Protein AF-A0A1M5PPK7-F1 (afdb_monomer)

Structure (mmCIF, N/CA/C/O backbone):
data_AF-A0A1M5PPK7-F1
#
_entry.id   AF-A0A1M5PPK7-F1
#
loop_
_atom_site.group_PDB
_atom_site.id
_atom_site.type_symbol
_atom_site.label_atom_id
_atom_site.label_alt_id
_atom_site.label_comp_id
_atom_site.label_asym_id
_atom_site.label_entity_id
_atom_site.label_seq_id
_atom_site.pdbx_PDB_ins_code
_atom_site.Cartn_x
_atom_site.Cartn_y
_atom_site.Cartn_z
_atom_site.occupancy
_atom_site.B_iso_or_equiv
_atom_site.auth_seq_id
_atom_site.auth_comp_id
_atom_site.auth_asym_id
_atom_site.auth_atom_id
_atom_site.pdbx_PDB_model_num
ATOM 1 N N . MET A 1 1 ? -14.316 22.291 31.407 1.00 62.31 1 MET A N 1
ATOM 2 C CA . MET A 1 1 ? -13.474 21.530 30.458 1.00 62.31 1 MET A CA 1
ATOM 3 C C . MET A 1 1 ? -14.090 20.169 30.119 1.00 62.31 1 MET A C 1
ATOM 5 O O . MET A 1 1 ? -14.236 19.881 28.944 1.00 62.31 1 MET A O 1
ATOM 9 N N . GLU A 1 2 ? -14.559 19.382 31.098 1.00 80.38 2 GLU A N 1
ATOM 10 C CA . GLU A 1 2 ? -15.216 18.075 30.853 1.00 80.38 2 GLU A CA 1
ATOM 11 C C . GLU A 1 2 ? -16.409 18.101 29.886 1.00 80.38 2 GLU A C 1
ATOM 13 O O . GLU A 1 2 ? -16.539 17.206 29.055 1.00 80.38 2 G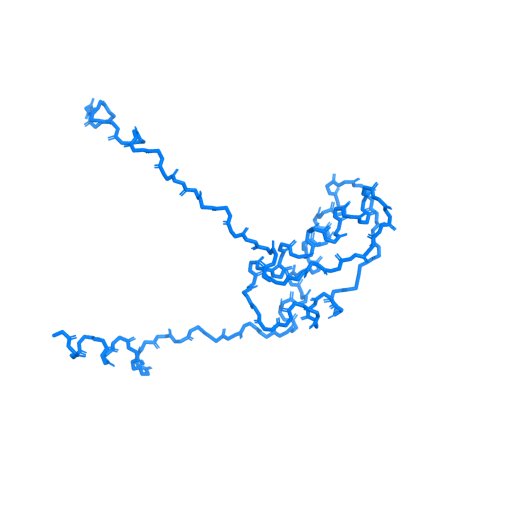LU A O 1
ATOM 18 N N . TYR A 1 3 ? -17.270 19.122 29.970 1.00 84.00 3 TYR A N 1
ATOM 19 C CA . TYR A 1 3 ? -18.436 19.239 29.086 1.00 84.00 3 TYR A CA 1
ATOM 20 C C . TYR A 1 3 ? -18.039 19.324 27.606 1.00 84.00 3 TYR A C 1
ATOM 22 O O . TYR A 1 3 ? -18.654 18.670 26.771 1.00 84.00 3 TYR A O 1
ATOM 30 N N . PHE A 1 4 ? -16.977 20.076 27.294 1.00 84.06 4 PHE A N 1
ATOM 31 C CA . PHE A 1 4 ? -16.473 20.218 25.929 1.00 84.06 4 PHE A CA 1
ATOM 32 C C . PHE A 1 4 ? -16.015 18.872 25.366 1.00 84.06 4 PHE A C 1
ATOM 34 O O . PHE A 1 4 ? -16.456 18.495 24.290 1.00 84.06 4 PHE A O 1
ATOM 41 N N . PHE A 1 5 ? -15.206 18.110 26.110 1.00 85.62 5 PHE A N 1
ATOM 42 C CA . PHE A 1 5 ? -14.727 16.808 25.639 1.00 85.62 5 PHE A CA 1
ATOM 43 C C . PHE A 1 5 ? -15.852 15.779 25.515 1.00 85.62 5 PHE A C 1
ATOM 45 O O . PHE A 1 5 ? -15.902 15.068 24.518 1.00 85.62 5 PHE A O 1
ATOM 52 N N . ARG A 1 6 ? -16.801 15.734 26.464 1.00 85.62 6 ARG A N 1
ATOM 53 C CA . ARG A 1 6 ? -17.986 14.862 26.354 1.00 85.62 6 ARG A CA 1
ATOM 54 C C . ARG A 1 6 ? -18.847 15.199 25.144 1.00 85.62 6 ARG A C 1
ATOM 56 O O . ARG A 1 6 ? -19.364 14.293 24.505 1.00 85.62 6 ARG A O 1
ATOM 63 N N . TRP A 1 7 ? -19.002 16.485 24.842 1.00 85.56 7 TRP A N 1
ATOM 64 C CA . TRP A 1 7 ? -19.739 16.938 23.669 1.00 85.56 7 TRP A CA 1
ATOM 65 C C . TRP A 1 7 ? -18.961 16.674 22.372 1.00 85.56 7 TRP A C 1
ATOM 67 O O . TRP A 1 7 ? -19.550 16.246 21.391 1.00 85.56 7 TRP A O 1
ATOM 77 N N . ALA A 1 8 ? -17.638 16.846 22.371 1.00 81.25 8 ALA A N 1
ATOM 78 C CA . ALA A 1 8 ? -16.777 16.615 21.210 1.00 81.25 8 ALA A CA 1
ATOM 79 C C . ALA A 1 8 ? -16.715 15.138 20.773 1.00 81.25 8 ALA A C 1
ATOM 81 O O . ALA A 1 8 ? -16.538 14.861 19.591 1.00 81.25 8 ALA A O 1
ATOM 82 N N . VAL A 1 9 ? -16.890 14.186 21.697 1.00 82.19 9 VAL A N 1
ATOM 83 C CA . VAL A 1 9 ? -16.886 12.738 21.392 1.00 82.19 9 VAL A CA 1
ATOM 84 C C . VAL A 1 9 ? -18.285 12.122 21.285 1.00 82.19 9 VAL A C 1
ATOM 86 O O . VAL A 1 9 ? -18.406 10.908 21.133 1.00 82.19 9 VAL A O 1
ATOM 89 N N . SER A 1 10 ? -19.349 12.918 21.410 1.00 83.75 10 SER A N 1
ATOM 90 C CA . SER A 1 10 ? -20.715 12.403 21.327 1.00 83.75 10 SER A CA 1
ATOM 91 C C . SER A 1 10 ? -21.160 12.157 19.882 1.00 83.75 10 SER A C 1
ATOM 93 O O . SER A 1 10 ? -20.538 12.603 18.918 1.00 83.75 10 SER A O 1
ATOM 95 N N . GLU A 1 11 ? -22.305 11.489 19.732 1.00 81.31 11 GLU A N 1
ATOM 96 C CA . GLU A 1 11 ? -22.900 11.114 18.440 1.00 81.31 11 GLU A CA 1
ATOM 97 C C . GLU A 1 11 ? -23.260 12.305 17.533 1.00 81.31 11 GLU A C 1
ATOM 99 O O . GLU A 1 11 ? -23.580 12.117 16.362 1.00 81.31 11 GLU A O 1
ATOM 104 N N . HIS A 1 12 ? -23.229 13.535 18.060 1.00 80.00 12 HIS A N 1
ATOM 105 C CA . HIS A 1 12 ? -23.506 14.755 17.295 1.00 80.00 12 HIS A CA 1
ATOM 106 C C . HIS A 1 12 ? -22.338 15.116 16.370 1.00 80.00 12 HIS A C 1
ATOM 108 O O . HIS A 1 12 ? -22.531 15.853 15.403 1.00 80.00 12 HIS A O 1
ATOM 114 N N . ASN A 1 13 ? -21.135 14.617 16.670 1.00 75.69 13 ASN A N 1
ATOM 115 C CA . ASN A 1 13 ? -19.966 14.838 15.840 1.00 75.69 13 ASN A CA 1
ATOM 116 C C . ASN A 1 13 ? -19.865 13.760 14.754 1.00 75.69 13 ASN A C 1
ATOM 118 O O . ASN A 1 13 ? -20.019 12.570 15.044 1.00 75.69 13 ASN A O 1
ATOM 122 N N . PRO A 1 14 ? -19.607 14.150 13.492 1.00 73.81 14 PRO A N 1
ATOM 123 C CA . PRO A 1 14 ? -19.442 13.196 12.412 1.00 73.81 14 PRO A CA 1
ATOM 124 C C . PRO A 1 14 ? -18.271 12.262 12.724 1.00 73.81 14 PRO A C 1
ATOM 126 O O . PRO A 1 14 ? -17.118 12.677 12.806 1.00 73.81 14 PRO A O 1
ATOM 129 N N . THR A 1 15 ? -18.581 10.981 12.896 1.00 68.75 15 THR A N 1
ATOM 130 C CA . THR A 1 15 ? -17.574 9.938 13.070 1.00 68.75 15 THR A CA 1
ATOM 131 C C . THR A 1 15 ? -17.075 9.498 11.700 1.00 68.75 15 THR A C 1
ATOM 133 O O . THR A 1 15 ? -17.853 9.111 10.821 1.00 68.75 15 THR A O 1
ATOM 136 N N . VAL A 1 16 ? -15.759 9.564 11.498 1.00 69.50 16 VAL A N 1
ATOM 137 C CA . VAL A 1 16 ? -15.125 9.011 10.300 1.00 69.50 16 VAL A CA 1
ATOM 138 C C . VAL A 1 16 ? -15.185 7.494 10.418 1.00 69.50 16 VAL A C 1
ATOM 140 O O . VAL A 1 16 ? -14.536 6.897 11.273 1.00 69.50 16 VAL A O 1
ATOM 143 N N . LYS A 1 17 ? -16.010 6.863 9.583 1.00 71.50 17 LYS A N 1
ATOM 144 C CA . LYS A 1 17 ? -16.070 5.402 9.514 1.00 71.50 17 LYS A CA 1
ATOM 145 C C . LYS A 1 17 ? -14.854 4.870 8.751 1.00 71.50 17 LYS A C 1
ATOM 147 O O . LYS A 1 17 ? -14.416 5.529 7.804 1.00 71.50 17 LYS A O 1
ATOM 152 N N . PRO A 1 18 ? -14.360 3.668 9.096 1.00 73.12 18 PRO A N 1
ATOM 153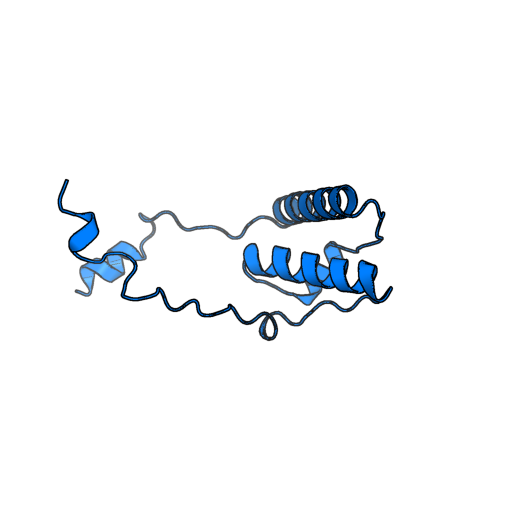 C CA . PRO A 1 18 ? -13.343 2.993 8.303 1.00 73.12 18 PRO A CA 1
ATOM 154 C C . PRO A 1 18 ? -13.761 2.905 6.833 1.00 73.12 18 PRO A C 1
ATOM 156 O O . PRO A 1 18 ? -14.933 2.673 6.509 1.00 73.12 18 PRO A O 1
ATOM 159 N N . VAL A 1 19 ? -12.800 3.101 5.931 1.00 83.56 19 VAL A N 1
ATOM 160 C CA . VAL A 1 19 ? -13.035 2.947 4.494 1.00 83.56 19 VAL A CA 1
ATOM 161 C C . VAL A 1 19 ? -13.352 1.483 4.205 1.00 83.56 19 VAL A C 1
ATOM 163 O O . VAL A 1 19 ? -12.656 0.582 4.662 1.00 83.56 19 VAL A O 1
ATOM 166 N N . LYS A 1 20 ? -14.410 1.237 3.426 1.00 89.94 20 LYS A N 1
ATOM 167 C CA . LYS A 1 20 ? -14.764 -0.122 3.006 1.00 89.94 20 LYS A CA 1
ATOM 168 C C . LYS A 1 20 ? -13.639 -0.736 2.170 1.00 89.94 20 LYS A C 1
ATOM 170 O O . LYS A 1 20 ? -13.119 -0.066 1.274 1.00 89.94 20 LYS A O 1
ATOM 175 N N . LYS A 1 21 ? -13.339 -2.016 2.399 1.00 92.62 21 LYS A N 1
ATOM 176 C CA . LYS A 1 21 ? -12.271 -2.757 1.710 1.00 92.62 21 LYS A CA 1
ATOM 177 C C . LYS A 1 21 ? -12.332 -2.607 0.187 1.00 92.62 21 LYS A C 1
ATOM 179 O O . LYS A 1 21 ? -11.317 -2.342 -0.443 1.00 92.62 21 LYS A O 1
ATOM 184 N N . GLU A 1 22 ? -13.519 -2.658 -0.413 1.00 94.56 22 GLU A N 1
ATOM 185 C CA . GLU A 1 22 ? -13.678 -2.554 -1.871 1.00 94.56 22 GLU A CA 1
ATOM 186 C C . GLU A 1 22 ? -13.303 -1.164 -2.400 1.00 94.56 22 GLU A C 1
ATOM 188 O O . GLU A 1 22 ? -12.767 -1.027 -3.499 1.00 94.56 22 GLU A O 1
ATOM 193 N N . LYS A 1 23 ? -13.578 -0.113 -1.618 1.00 94.44 23 LYS A N 1
ATOM 194 C CA . LYS A 1 23 ? -13.189 1.263 -1.959 1.00 94.44 23 LYS A CA 1
ATOM 195 C C . LYS A 1 23 ? -11.688 1.459 -1.826 1.00 94.44 23 LYS A C 1
ATOM 197 O O . LYS A 1 23 ? -11.101 2.154 -2.650 1.00 94.44 23 LYS A O 1
ATOM 202 N N . LEU A 1 24 ? -11.086 0.823 -0.828 1.00 95.12 24 LEU A N 1
ATOM 203 C CA . LEU A 1 24 ? -9.648 0.844 -0.633 1.00 95.12 24 LEU A CA 1
ATOM 204 C C . LEU A 1 24 ? -8.924 0.103 -1.765 1.00 95.12 24 LEU A C 1
ATOM 206 O O . LEU A 1 24 ? -8.047 0.683 -2.389 1.00 95.12 24 LEU A O 1
ATOM 210 N N . LEU A 1 25 ? -9.352 -1.111 -2.120 1.00 97.44 25 LEU A N 1
ATOM 211 C CA . LEU A 1 25 ? -8.811 -1.858 -3.265 1.00 97.44 25 LEU A CA 1
ATOM 212 C C . LEU A 1 25 ? -8.927 -1.076 -4.573 1.00 97.44 25 LEU A C 1
ATOM 214 O O . LEU A 1 25 ? -7.986 -1.042 -5.364 1.00 97.44 25 LEU A O 1
ATOM 218 N N . PHE A 1 26 ? -10.071 -0.423 -4.798 1.00 97.50 26 PHE A N 1
ATOM 219 C CA . PHE A 1 26 ? -10.256 0.435 -5.964 1.00 97.50 26 PHE A CA 1
ATOM 220 C C . PHE A 1 26 ? -9.231 1.576 -5.995 1.00 97.50 26 PHE A C 1
ATOM 222 O O . PHE A 1 26 ? -8.595 1.787 -7.024 1.00 97.50 26 PHE A O 1
ATOM 229 N N . LEU A 1 27 ? -9.032 2.267 -4.869 1.00 97.00 27 LEU A N 1
ATOM 230 C CA . LEU A 1 27 ? -8.037 3.331 -4.742 1.00 97.00 27 LEU A CA 1
ATOM 231 C C . LEU A 1 27 ? -6.614 2.812 -4.990 1.00 97.00 27 LEU A C 1
ATOM 233 O O . LEU A 1 27 ? -5.885 3.388 -5.794 1.00 97.00 27 LEU A O 1
ATOM 237 N N . LEU A 1 28 ? -6.221 1.712 -4.345 1.00 98.00 28 LEU A N 1
ATOM 238 C CA . LEU A 1 28 ? -4.877 1.147 -4.495 1.00 98.00 28 LEU A CA 1
ATOM 239 C C . LEU A 1 28 ? -4.616 0.671 -5.925 1.00 98.00 28 LEU A C 1
ATOM 241 O O . LEU A 1 28 ? -3.524 0.865 -6.451 1.00 98.00 28 LEU A O 1
ATOM 245 N N . LYS A 1 29 ? -5.633 0.145 -6.613 1.00 98.25 29 LYS A N 1
ATOM 246 C CA . LYS A 1 29 ? -5.526 -0.173 -8.039 1.00 98.25 29 LYS A CA 1
ATOM 247 C C . LYS A 1 29 ? -5.213 1.065 -8.882 1.00 98.25 29 LYS A C 1
ATOM 249 O O . LYS A 1 29 ? -4.378 0.982 -9.776 1.00 98.25 29 LYS A O 1
ATOM 254 N N . GLN A 1 30 ? -5.828 2.212 -8.586 1.00 98.38 30 GLN A N 1
ATOM 255 C CA . GLN A 1 30 ? -5.509 3.464 -9.282 1.00 98.38 30 GLN A CA 1
ATOM 256 C C . GLN A 1 30 ? -4.065 3.914 -9.023 1.00 98.38 30 GLN A C 1
ATOM 258 O O . GLN A 1 30 ? -3.413 4.399 -9.945 1.00 98.38 30 GLN A O 1
ATOM 263 N N . VAL A 1 31 ? -3.547 3.712 -7.807 1.00 97.94 31 VAL A N 1
ATOM 264 C CA . VAL A 1 31 ? -2.134 3.975 -7.475 1.00 97.94 31 VAL A CA 1
ATOM 265 C C . VAL A 1 31 ? -1.206 3.090 -8.310 1.00 97.94 31 VAL A C 1
ATOM 267 O O . VAL A 1 31 ? -0.277 3.600 -8.934 1.00 97.94 31 VAL A O 1
ATOM 270 N N . VAL A 1 32 ? -1.489 1.786 -8.394 1.00 98.31 32 VAL A N 1
ATOM 271 C CA . VAL A 1 32 ? -0.729 0.839 -9.230 1.00 98.31 32 VAL A CA 1
ATOM 272 C C . VAL A 1 32 ? -0.772 1.244 -10.703 1.00 98.31 32 VAL A C 1
ATOM 274 O O . VAL A 1 32 ? 0.255 1.246 -11.381 1.00 98.31 32 VAL A O 1
ATOM 277 N N . ASP A 1 33 ? -1.946 1.601 -11.223 1.00 98.31 33 ASP A N 1
ATOM 278 C CA . ASP A 1 33 ? -2.097 2.026 -12.615 1.00 98.31 33 ASP A CA 1
ATOM 279 C C . ASP A 1 33 ? -1.287 3.298 -12.913 1.00 98.31 33 ASP A C 1
ATOM 281 O O . ASP A 1 33 ? -0.601 3.351 -13.937 1.00 98.31 33 ASP A O 1
ATOM 285 N N . LEU A 1 34 ? -1.300 4.280 -12.004 1.00 98.31 34 LEU A N 1
ATOM 286 C CA . LEU A 1 34 ? -0.508 5.506 -12.120 1.00 98.31 34 LEU A CA 1
ATOM 287 C C . LEU A 1 34 ? 0.997 5.214 -12.101 1.00 98.31 34 LEU A C 1
ATOM 289 O O . LEU A 1 34 ? 1.724 5.697 -12.968 1.00 98.31 34 LEU A O 1
ATOM 293 N N . TYR A 1 35 ? 1.458 4.399 -11.150 1.00 98.19 35 TYR A N 1
ATOM 294 C CA . TYR A 1 35 ? 2.864 4.021 -11.027 1.00 98.19 35 TYR A CA 1
ATOM 295 C C . TYR A 1 35 ? 3.360 3.334 -12.306 1.00 98.19 35 TYR A C 1
ATOM 297 O O . TYR A 1 35 ? 4.339 3.754 -12.920 1.00 98.19 35 TYR A O 1
ATOM 305 N N . GLN A 1 36 ? 2.641 2.315 -12.781 1.00 97.62 36 GLN A N 1
ATOM 306 C CA . GLN A 1 36 ? 3.019 1.594 -13.999 1.00 97.62 36 GLN A CA 1
ATOM 307 C C . GLN A 1 36 ? 3.034 2.498 -15.237 1.00 97.62 36 GLN A C 1
ATOM 309 O O . GLN A 1 36 ? 3.868 2.307 -16.120 1.00 97.62 36 GLN A O 1
ATOM 314 N N . ALA A 1 37 ? 2.118 3.470 -15.319 1.00 97.81 37 ALA A N 1
ATOM 315 C CA . ALA A 1 37 ? 2.104 4.447 -16.401 1.00 97.81 37 ALA A CA 1
ATOM 316 C C . ALA A 1 37 ? 3.322 5.382 -16.339 1.00 97.81 37 ALA A C 1
ATOM 318 O O . ALA A 1 37 ? 3.933 5.638 -17.373 1.00 97.81 37 ALA A O 1
ATOM 319 N N . ALA A 1 38 ? 3.700 5.843 -15.143 1.00 97.38 38 ALA A N 1
ATOM 320 C CA . ALA A 1 38 ? 4.853 6.717 -14.940 1.00 97.38 38 ALA A CA 1
ATOM 321 C C . ALA A 1 38 ? 6.183 6.031 -15.292 1.00 97.38 38 ALA A C 1
ATOM 323 O O . ALA A 1 38 ? 7.038 6.636 -15.934 1.00 97.38 38 ALA A O 1
ATOM 324 N N . TYR A 1 39 ? 6.339 4.758 -14.921 1.00 95.81 39 TYR A N 1
ATOM 325 C CA . TYR A 1 39 ? 7.580 4.002 -15.128 1.00 95.81 39 TYR A CA 1
ATOM 326 C C . TYR A 1 39 ? 7.587 3.132 -16.396 1.00 95.81 39 TYR A C 1
ATOM 328 O O . TYR A 1 39 ? 8.592 2.497 -16.707 1.00 95.81 39 TYR A O 1
ATOM 336 N N . GLY A 1 40 ? 6.474 3.056 -17.132 1.00 96.25 40 GLY A N 1
ATOM 337 C CA . GLY A 1 40 ? 6.367 2.272 -18.368 1.00 96.25 40 GLY A CA 1
ATOM 338 C C . GLY A 1 40 ? 6.529 0.754 -18.190 1.00 96.25 40 GLY A C 1
ATOM 339 O O . GLY A 1 40 ? 6.752 0.045 -19.172 1.00 96.25 40 GLY A O 1
ATOM 340 N N . LYS A 1 41 ? 6.414 0.234 -16.961 1.00 94.25 41 LYS A N 1
ATOM 341 C CA . LYS A 1 41 ? 6.579 -1.190 -16.622 1.00 94.25 41 LYS A CA 1
ATOM 342 C C . LYS A 1 41 ? 5.294 -1.728 -16.002 1.00 94.25 41 LYS A C 1
ATOM 344 O O . LYS A 1 41 ? 4.742 -1.128 -15.087 1.00 94.25 41 LYS A O 1
ATOM 349 N N . ARG A 1 42 ? 4.824 -2.881 -16.487 1.00 96.25 42 ARG A N 1
ATOM 350 C CA . ARG A 1 42 ? 3.717 -3.622 -15.864 1.00 96.25 42 ARG A CA 1
ATOM 351 C C . ARG A 1 42 ? 4.263 -4.520 -14.760 1.00 96.25 42 ARG A C 1
ATOM 353 O O . ARG A 1 42 ? 5.176 -5.303 -15.013 1.00 96.25 42 ARG A O 1
ATOM 360 N N . LEU A 1 43 ? 3.691 -4.414 -13.568 1.00 95.44 43 LEU A N 1
ATOM 361 C CA . LEU A 1 43 ? 4.079 -5.161 -12.377 1.00 95.44 43 LEU A CA 1
ATOM 362 C C . LEU A 1 43 ? 2.912 -6.047 -11.937 1.00 95.44 43 LEU A C 1
ATOM 364 O O . LEU A 1 43 ? 1.747 -5.664 -12.039 1.00 95.44 43 LEU A O 1
ATOM 368 N N . LYS A 1 44 ? 3.222 -7.254 -11.463 1.00 94.56 44 LYS A N 1
ATOM 369 C CA . LYS A 1 44 ? 2.233 -8.132 -10.834 1.00 94.56 44 LYS A CA 1
ATOM 370 C C . LYS A 1 44 ? 2.272 -7.873 -9.334 1.00 94.56 44 LYS A C 1
ATOM 372 O O . LYS A 1 44 ? 3.265 -8.196 -8.698 1.00 94.56 44 LYS A O 1
ATOM 377 N N . VAL A 1 45 ? 1.207 -7.288 -8.803 1.00 95.62 45 VAL A N 1
ATOM 378 C CA . VAL A 1 45 ? 1.069 -6.951 -7.382 1.00 95.62 45 VAL A CA 1
ATOM 379 C C . VAL A 1 45 ? -0.232 -7.541 -6.849 1.00 95.62 45 VAL A C 1
ATOM 381 O O . VAL A 1 45 ? -1.260 -7.479 -7.530 1.00 95.62 45 VAL A O 1
ATOM 384 N N . ASP A 1 46 ? -0.182 -8.122 -5.653 1.00 97.06 46 ASP A N 1
ATOM 385 C CA . ASP A 1 46 ? -1.347 -8.665 -4.962 1.00 97.06 46 ASP A CA 1
ATOM 386 C C . ASP A 1 46 ? -1.841 -7.664 -3.909 1.00 97.06 46 ASP A C 1
ATOM 388 O O . ASP A 1 46 ? -1.337 -7.582 -2.792 1.00 97.06 46 ASP A O 1
ATOM 392 N N . LEU A 1 47 ? -2.828 -6.851 -4.291 1.00 97.00 47 LEU A N 1
ATOM 393 C CA . LEU A 1 47 ? -3.387 -5.835 -3.398 1.00 97.00 47 LEU A CA 1
ATOM 394 C C . LEU A 1 47 ? -4.149 -6.442 -2.213 1.00 97.00 47 LEU A C 1
ATOM 396 O O . LEU A 1 47 ? -4.271 -5.784 -1.186 1.00 97.00 47 LEU A O 1
ATOM 400 N N . GLU A 1 48 ? -4.672 -7.662 -2.343 1.00 96.62 48 GLU A N 1
ATOM 401 C CA . GLU A 1 48 ? -5.391 -8.331 -1.255 1.00 96.62 48 GLU A CA 1
ATOM 402 C C . GLU A 1 48 ? -4.416 -8.767 -0.157 1.00 96.62 48 GLU A C 1
ATOM 404 O O . GLU A 1 48 ? -4.659 -8.482 1.016 1.00 96.62 48 GLU A O 1
ATOM 409 N N . ASP A 1 49 ? -3.281 -9.357 -0.544 1.00 95.62 49 ASP A N 1
ATOM 410 C CA . ASP A 1 49 ? -2.202 -9.736 0.380 1.00 95.62 49 ASP A CA 1
ATOM 411 C C . ASP A 1 49 ? -1.610 -8.513 1.102 1.00 95.62 49 ASP A C 1
ATOM 413 O O . ASP A 1 49 ? -1.399 -8.556 2.314 1.00 95.62 49 ASP A O 1
ATOM 417 N N . ILE A 1 50 ? -1.430 -7.384 0.402 1.00 94.75 50 ILE A N 1
ATOM 418 C CA . ILE A 1 50 ? -0.977 -6.129 1.028 1.00 94.75 50 ILE A CA 1
ATOM 419 C C . ILE A 1 50 ? -1.958 -5.664 2.112 1.00 94.75 50 ILE A C 1
ATOM 421 O O . ILE A 1 50 ? -1.534 -5.309 3.212 1.00 94.75 50 ILE A O 1
ATOM 425 N N . LEU A 1 51 ? -3.266 -5.664 1.824 1.00 94.25 51 LEU A N 1
ATOM 426 C CA . LEU A 1 51 ? -4.279 -5.261 2.804 1.00 94.25 51 LEU A CA 1
ATOM 427 C C . LEU A 1 51 ? -4.320 -6.198 4.012 1.00 94.25 51 LEU A C 1
ATOM 429 O O . LEU A 1 51 ? -4.457 -5.729 5.138 1.00 94.25 51 LEU A O 1
ATOM 433 N N . GLU A 1 52 ? -4.221 -7.506 3.783 1.00 93.31 52 GLU A N 1
ATOM 434 C CA . GLU A 1 52 ? -4.250 -8.504 4.851 1.00 93.31 52 GLU A CA 1
ATOM 435 C C . GLU A 1 52 ? -3.036 -8.374 5.776 1.00 93.31 52 GLU A C 1
ATOM 437 O O . GLU A 1 52 ? -3.193 -8.344 6.996 1.00 93.31 52 GLU A O 1
ATOM 442 N N . ARG A 1 53 ? -1.833 -8.231 5.210 1.00 92.56 53 ARG A N 1
ATOM 443 C CA . ARG A 1 53 ? -0.585 -8.154 5.981 1.00 92.56 53 ARG A CA 1
ATOM 444 C C . ARG A 1 53 ? -0.411 -6.849 6.743 1.00 92.56 53 ARG A C 1
ATOM 446 O O . ARG A 1 53 ? 0.161 -6.869 7.827 1.00 92.56 53 ARG A O 1
ATOM 453 N N . LEU A 1 54 ? -0.893 -5.731 6.200 1.00 90.56 54 LEU A N 1
ATOM 454 C CA . LEU A 1 54 ? -0.852 -4.445 6.901 1.00 90.56 54 LEU A CA 1
ATOM 455 C C . LEU A 1 54 ? -1.876 -4.358 8.042 1.00 90.56 54 LEU A C 1
ATOM 457 O O . LEU A 1 54 ? -1.720 -3.517 8.927 1.00 90.56 54 LEU A O 1
ATOM 461 N N . GLY A 1 55 ? -2.907 -5.211 8.036 1.00 89.00 55 GLY A N 1
ATOM 462 C CA . GLY A 1 55 ? -3.979 -5.180 9.027 1.00 89.00 55 GLY A CA 1
ATOM 463 C C . GLY A 1 55 ? -4.778 -3.873 8.998 1.00 89.00 55 GLY A C 1
ATOM 464 O O . GLY A 1 55 ? -4.685 -3.081 8.063 1.00 89.00 55 GLY A O 1
ATOM 465 N N . GLU A 1 56 ? -5.592 -3.632 10.030 1.00 87.19 56 GLU A N 1
ATOM 466 C CA . GLU A 1 56 ? -6.378 -2.399 10.124 1.00 87.19 56 GLU A CA 1
ATOM 467 C C . GLU A 1 56 ? -5.478 -1.182 10.364 1.00 87.19 56 GLU A C 1
ATOM 469 O O . GLU A 1 56 ? -4.958 -0.963 11.456 1.00 87.19 56 GLU A O 1
ATOM 474 N N . THR A 1 57 ? -5.323 -0.357 9.331 1.00 88.31 57 THR A N 1
ATOM 475 C CA . THR A 1 57 ? -4.500 0.852 9.388 1.00 88.31 57 THR A CA 1
ATOM 476 C C . THR A 1 57 ? -5.111 2.007 8.585 1.00 88.31 57 THR A C 1
ATOM 478 O O . THR A 1 57 ? -6.246 1.940 8.098 1.00 88.31 57 THR A O 1
ATOM 481 N N . THR A 1 58 ? -4.388 3.120 8.475 1.00 89.31 58 THR A N 1
ATOM 482 C CA . THR A 1 58 ? -4.843 4.311 7.753 1.00 89.31 58 THR A CA 1
ATOM 483 C C . THR A 1 58 ? -4.758 4.123 6.236 1.00 89.31 58 THR A C 1
ATOM 485 O O . THR A 1 58 ? -3.899 3.406 5.724 1.00 89.31 58 THR A O 1
ATOM 488 N N . VAL A 1 59 ? -5.599 4.845 5.484 1.00 91.44 59 VAL A N 1
ATOM 489 C CA . VAL A 1 59 ? -5.532 4.888 4.006 1.00 91.44 59 VAL A CA 1
ATOM 490 C C . VAL A 1 59 ? -4.128 5.261 3.519 1.00 91.44 59 VAL A C 1
ATOM 492 O O . VAL A 1 59 ? -3.632 4.674 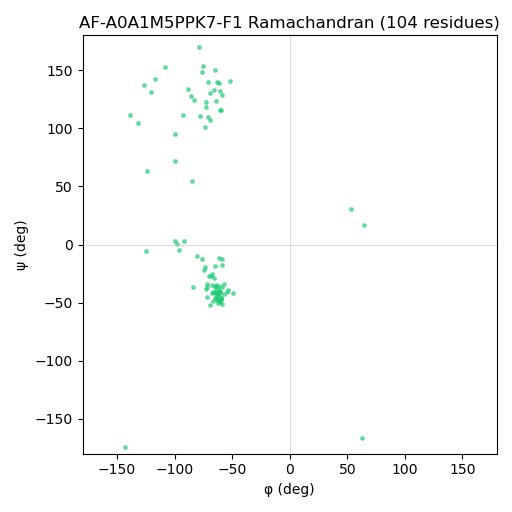2.560 1.00 91.44 59 VAL A O 1
ATOM 495 N N . ARG A 1 60 ? -3.469 6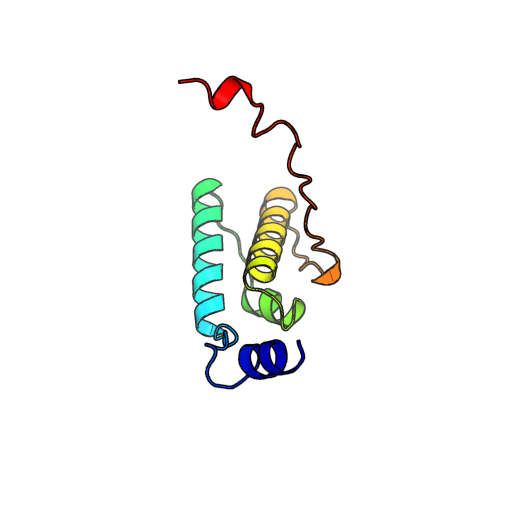.201 4.207 1.00 91.69 6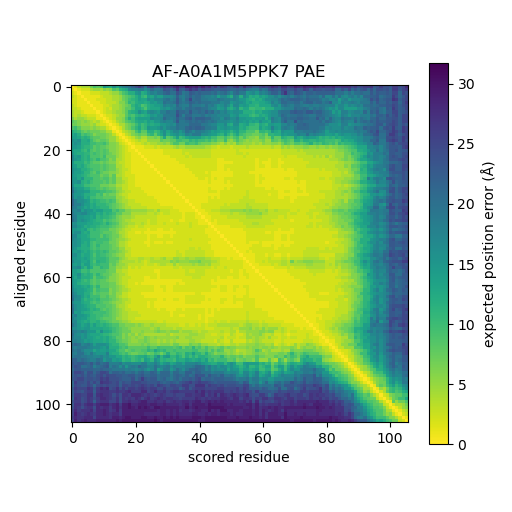0 ARG A N 1
ATOM 496 C CA . ARG A 1 60 ? -2.097 6.625 3.909 1.00 91.69 60 ARG A CA 1
ATOM 497 C C . ARG A 1 60 ? -1.115 5.457 4.014 1.00 91.69 60 ARG A C 1
ATOM 499 O O . ARG A 1 60 ? -0.314 5.270 3.103 1.00 91.69 60 ARG A O 1
ATOM 506 N N . THR A 1 61 ? -1.202 4.667 5.082 1.00 91.69 61 THR A N 1
ATOM 507 C CA . THR A 1 61 ? -0.333 3.504 5.306 1.00 91.69 61 THR A CA 1
ATOM 508 C C . THR A 1 61 ? -0.511 2.456 4.209 1.00 91.69 61 THR A C 1
ATOM 510 O O . THR A 1 61 ? 0.480 1.971 3.671 1.00 91.69 61 THR A O 1
ATOM 513 N N . TYR A 1 62 ? -1.748 2.177 3.787 1.00 94.50 62 TYR A N 1
ATOM 514 C CA . TYR A 1 62 ? -2.001 1.264 2.667 1.00 94.50 62 TYR A CA 1
ATOM 515 C C . TYR A 1 62 ? -1.415 1.760 1.339 1.00 94.50 62 TYR A C 1
ATOM 517 O O . TYR A 1 62 ? -0.832 0.974 0.590 1.00 94.50 62 TYR A O 1
ATOM 525 N N . ILE A 1 63 ? -1.542 3.059 1.041 1.00 95.88 63 ILE A N 1
ATOM 526 C CA . ILE A 1 63 ? -0.937 3.659 -0.158 1.00 95.88 63 ILE A CA 1
ATOM 527 C C . ILE A 1 63 ? 0.585 3.512 -0.101 1.00 95.88 63 ILE A C 1
ATOM 529 O O . ILE A 1 63 ? 1.187 3.070 -1.077 1.00 95.88 63 ILE A O 1
ATOM 533 N N . ARG A 1 64 ? 1.202 3.841 1.039 1.00 94.69 64 ARG A N 1
ATOM 534 C CA . ARG A 1 64 ? 2.655 3.752 1.215 1.00 94.69 64 ARG A CA 1
ATOM 535 C C . ARG A 1 64 ? 3.160 2.319 1.076 1.00 94.69 64 ARG A C 1
ATOM 537 O O . ARG A 1 64 ? 4.054 2.092 0.273 1.00 94.69 64 ARG A O 1
ATOM 544 N N . GLY A 1 65 ? 2.551 1.361 1.773 1.00 95.06 65 GLY A N 1
ATOM 545 C CA . GLY A 1 65 ? 2.929 -0.049 1.653 1.00 95.06 65 GLY A CA 1
ATOM 546 C C . GLY A 1 65 ? 2.790 -0.567 0.219 1.00 95.06 65 GLY A C 1
ATOM 547 O O . GLY A 1 65 ? 3.646 -1.303 -0.257 1.00 95.06 65 GLY A O 1
ATOM 548 N N . THR A 1 66 ? 1.770 -0.107 -0.514 1.00 97.38 66 THR A N 1
ATOM 549 C CA . THR A 1 66 ? 1.624 -0.428 -1.942 1.00 97.38 66 THR A CA 1
ATOM 550 C C . THR A 1 66 ? 2.766 0.149 -2.779 1.00 97.38 66 THR A C 1
ATOM 552 O O . THR A 1 66 ? 3.318 -0.561 -3.613 1.00 97.38 66 THR A O 1
ATOM 555 N N . LEU A 1 67 ? 3.134 1.417 -2.571 1.00 97.06 67 LEU A N 1
ATOM 556 C CA . LEU A 1 67 ? 4.241 2.052 -3.294 1.00 97.06 67 LEU A CA 1
ATOM 557 C C . LEU A 1 67 ? 5.581 1.373 -2.999 1.00 97.06 67 LEU A C 1
ATOM 559 O O . LEU A 1 67 ? 6.330 1.109 -3.931 1.00 97.06 67 LEU A O 1
ATOM 563 N N . GLU A 1 68 ? 5.847 1.016 -1.744 1.00 95.75 68 GLU A N 1
ATOM 564 C CA . GLU A 1 68 ? 7.081 0.320 -1.368 1.00 95.75 68 GLU A CA 1
ATOM 565 C C . GLU A 1 68 ? 7.175 -1.067 -2.021 1.00 95.75 68 GLU A C 1
ATOM 567 O O . GLU A 1 68 ? 8.216 -1.412 -2.577 1.00 95.75 68 GLU A O 1
ATOM 572 N N . VAL A 1 69 ? 6.079 -1.834 -2.063 1.00 97.00 69 VAL A N 1
ATOM 573 C CA . VAL A 1 69 ? 6.040 -3.112 -2.796 1.00 97.00 69 VAL A CA 1
ATOM 574 C C . VAL A 1 69 ? 6.262 -2.904 -4.298 1.00 97.00 69 VAL A C 1
ATOM 576 O O . VAL A 1 69 ? 6.975 -3.680 -4.935 1.00 97.00 69 VAL A O 1
ATOM 579 N N . LEU A 1 70 ? 5.679 -1.857 -4.890 1.00 97.56 70 LEU A N 1
ATOM 580 C CA . LEU A 1 70 ? 5.894 -1.538 -6.305 1.00 97.56 70 LEU A CA 1
ATOM 581 C C . LEU A 1 70 ? 7.352 -1.161 -6.589 1.00 97.56 70 LEU A C 1
ATOM 583 O O . LEU A 1 70 ? 7.900 -1.630 -7.587 1.00 97.56 70 LEU A O 1
ATOM 587 N N . ASP A 1 71 ? 7.987 -0.383 -5.714 1.00 96.19 71 ASP A N 1
ATOM 588 C CA . ASP A 1 71 ? 9.403 -0.027 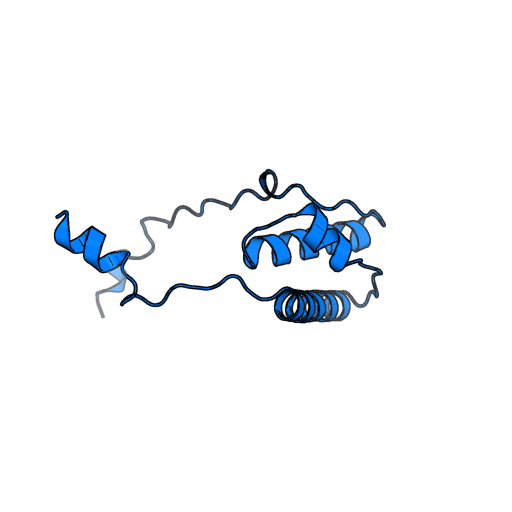-5.821 1.00 96.19 71 ASP A CA 1
ATOM 589 C C . ASP A 1 71 ? 10.296 -1.264 -5.717 1.00 96.19 71 ASP A C 1
ATOM 591 O O . ASP A 1 71 ? 11.201 -1.442 -6.536 1.00 96.19 71 ASP A O 1
ATOM 595 N N . GLN A 1 72 ? 10.009 -2.169 -4.779 1.00 95.50 72 GLN A N 1
ATOM 596 C CA . GLN A 1 72 ? 10.737 -3.432 -4.653 1.00 95.50 72 GLN A CA 1
ATOM 597 C C . GLN A 1 72 ? 10.613 -4.300 -5.912 1.00 95.50 72 GLN A C 1
ATOM 599 O O . GLN A 1 72 ? 11.617 -4.795 -6.430 1.00 95.50 72 GLN A O 1
ATOM 604 N N . LEU A 1 73 ? 9.401 -4.440 -6.455 1.00 96.31 73 LEU A N 1
ATOM 605 C CA . LEU A 1 73 ? 9.154 -5.170 -7.701 1.00 96.31 73 LEU A CA 1
ATOM 606 C C . LEU A 1 73 ? 9.830 -4.491 -8.901 1.00 96.31 73 LEU A C 1
ATOM 608 O O . LEU A 1 73 ? 10.308 -5.148 -9.832 1.00 96.31 73 LEU A O 1
ATOM 612 N N . TYR A 1 74 ? 9.859 -3.160 -8.921 1.00 96.38 74 TYR A N 1
ATOM 613 C CA . TYR A 1 74 ? 10.467 -2.405 -10.004 1.00 96.38 74 TYR A CA 1
ATOM 614 C C . TYR A 1 74 ? 11.991 -2.560 -10.009 1.00 96.38 74 TYR A C 1
ATOM 616 O O . TYR A 1 74 ? 12.547 -2.913 -11.054 1.00 96.38 74 TYR A O 1
ATOM 624 N N . LEU A 1 75 ? 12.631 -2.321 -8.860 1.00 95.62 75 LEU A N 1
ATOM 625 C CA . LEU A 1 75 ? 14.084 -2.237 -8.688 1.00 95.62 75 LEU A CA 1
ATOM 626 C C . LEU A 1 75 ? 14.754 -3.601 -8.511 1.00 95.62 75 LEU A C 1
ATOM 628 O O . LEU A 1 75 ? 15.866 -3.797 -9.002 1.00 95.62 75 LEU A O 1
ATOM 632 N N . TYR A 1 76 ? 14.097 -4.527 -7.811 1.00 95.00 76 TYR A N 1
ATOM 633 C CA . TYR A 1 76 ? 14.722 -5.757 -7.314 1.00 95.00 76 TYR A CA 1
ATOM 634 C C . TYR A 1 76 ? 14.005 -7.040 -7.750 1.00 95.00 76 TYR A C 1
ATOM 636 O O . TYR A 1 76 ? 14.509 -8.121 -7.462 1.00 95.00 76 TYR A O 1
ATOM 644 N N . ASP A 1 77 ? 12.853 -6.937 -8.427 1.00 92.62 77 ASP A N 1
ATOM 645 C CA . ASP A 1 77 ? 11.964 -8.077 -8.729 1.00 92.62 77 ASP A CA 1
ATOM 646 C C . ASP A 1 77 ? 11.599 -8.885 -7.464 1.00 92.62 77 ASP A C 1
ATOM 648 O O . ASP A 1 77 ? 11.394 -10.098 -7.496 1.00 92.62 77 ASP A O 1
ATOM 652 N N . ALA A 1 78 ? 11.551 -8.189 -6.324 1.00 92.19 78 ALA A N 1
ATOM 653 C CA . ALA A 1 78 ? 11.257 -8.740 -5.010 1.00 92.19 78 ALA A CA 1
ATOM 654 C C . ALA A 1 78 ? 9.864 -8.304 -4.545 1.00 92.19 78 ALA A C 1
ATOM 656 O O . ALA A 1 78 ? 9.368 -7.251 -4.945 1.00 92.19 78 ALA A O 1
ATOM 657 N N . TYR A 1 79 ? 9.246 -9.119 -3.692 1.00 93.56 79 TYR A N 1
ATOM 658 C CA . TYR A 1 79 ? 7.932 -8.845 -3.122 1.00 93.56 79 TYR A CA 1
ATOM 659 C C . TYR A 1 79 ? 7.967 -9.072 -1.611 1.00 93.56 79 TYR A C 1
ATOM 661 O O . TYR A 1 79 ? 7.966 -10.214 -1.144 1.00 93.56 79 TYR A O 1
ATOM 669 N N . GLU A 1 80 ? 7.991 -7.984 -0.850 1.00 91.00 80 GLU A N 1
ATOM 670 C CA . GLU A 1 80 ? 7.945 -8.001 0.605 1.00 91.00 80 GLU A CA 1
ATOM 671 C C . GLU A 1 80 ? 7.035 -6.880 1.110 1.00 91.00 80 GLU A C 1
ATOM 673 O O . GLU A 1 80 ? 7.341 -5.693 0.999 1.00 91.00 80 GLU A O 1
ATOM 678 N N . VAL A 1 81 ? 5.888 -7.260 1.678 1.00 89.06 81 VAL A N 1
ATOM 679 C CA . VAL A 1 81 ? 4.974 -6.279 2.270 1.00 89.06 81 VAL A CA 1
ATOM 680 C C . VAL A 1 81 ? 5.582 -5.757 3.578 1.00 89.06 81 VAL A C 1
ATOM 682 O O . VAL A 1 81 ? 5.849 -6.570 4.471 1.00 89.06 81 VAL A O 1
ATOM 685 N N . PRO A 1 82 ? 5.793 -4.435 3.716 1.00 84.62 82 PRO A N 1
ATOM 686 C CA . PRO A 1 82 ? 6.354 -3.857 4.930 1.00 84.62 82 PRO A CA 1
ATOM 687 C C . PRO A 1 82 ? 5.402 -4.045 6.116 1.00 84.62 82 PRO A C 1
ATOM 689 O O . PRO A 1 82 ? 4.181 -4.076 5.960 1.00 84.62 82 PRO A O 1
ATOM 692 N N . GLN A 1 83 ? 5.963 -4.141 7.321 1.00 83.50 83 GLN A N 1
ATOM 693 C CA . GLN A 1 83 ? 5.173 -4.118 8.554 1.00 83.50 83 GLN A CA 1
ATOM 694 C C . GLN A 1 83 ? 4.635 -2.702 8.776 1.00 83.50 83 GLN A C 1
ATOM 696 O O . GLN A 1 83 ? 5.371 -1.731 8.580 1.00 83.50 83 GLN A O 1
ATOM 701 N N . ALA A 1 84 ? 3.386 -2.561 9.220 1.00 76.50 84 ALA A N 1
ATOM 702 C CA . ALA A 1 84 ? 2.779 -1.246 9.417 1.00 76.50 84 ALA A CA 1
ATOM 703 C C . ALA A 1 84 ? 3.592 -0.365 10.385 1.00 76.50 84 ALA A C 1
ATOM 705 O O . ALA A 1 84 ? 3.695 0.841 10.168 1.00 76.50 84 ALA A O 1
ATOM 706 N N . GLU A 1 85 ? 4.225 -0.958 11.401 1.00 76.56 85 GLU A N 1
ATOM 707 C CA . GLU A 1 85 ? 5.066 -0.246 12.370 1.00 76.56 85 GLU A CA 1
ATOM 708 C C . GLU A 1 85 ? 6.383 0.263 11.771 1.00 76.56 85 GLU A C 1
ATOM 710 O O . GLU A 1 85 ? 6.921 1.257 12.245 1.00 76.56 85 GLU A O 1
ATOM 715 N N . SER A 1 86 ? 6.898 -0.385 10.720 1.00 75.19 86 SER A N 1
ATOM 716 C CA . SER A 1 86 ? 8.116 0.063 10.023 1.00 75.19 86 SER A CA 1
ATOM 717 C C . SER A 1 86 ? 7.883 1.262 9.099 1.00 75.19 86 SER A C 1
ATOM 719 O O . SER A 1 86 ? 8.834 1.910 8.664 1.00 75.19 86 SER A O 1
ATOM 721 N N . LEU A 1 87 ? 6.621 1.597 8.826 1.00 71.50 87 LEU A N 1
ATOM 722 C CA . LEU A 1 87 ? 6.228 2.732 7.997 1.00 71.50 87 LEU A CA 1
ATOM 723 C C . LEU A 1 87 ? 6.177 4.021 8.832 1.00 71.50 87 LEU A C 1
ATOM 725 O O . LEU A 1 87 ? 5.160 4.715 8.849 1.00 71.50 87 LEU A O 1
ATOM 729 N N . GLU A 1 88 ? 7.274 4.356 9.517 1.00 66.06 88 GLU A N 1
ATOM 730 C CA . GLU A 1 88 ? 7.356 5.553 10.363 1.00 66.06 88 GLU A CA 1
ATOM 731 C C . GLU A 1 88 ? 7.122 6.826 9.544 1.00 66.06 88 GLU A C 1
ATOM 733 O O . GLU A 1 88 ? 7.684 7.011 8.456 1.00 66.06 88 GLU A O 1
ATOM 738 N N . GLU A 1 89 ? 6.264 7.713 10.045 1.00 57.62 89 GLU A N 1
ATOM 739 C CA . GLU A 1 89 ? 6.054 9.010 9.417 1.00 57.62 89 GLU A CA 1
ATOM 740 C C . GLU A 1 89 ? 7.297 9.880 9.591 1.00 57.62 89 GLU A C 1
ATOM 742 O O . GLU A 1 89 ? 7.801 10.063 10.697 1.00 57.62 89 GLU A O 1
ATOM 747 N N . THR A 1 90 ? 7.771 10.466 8.493 1.00 59.00 90 THR A N 1
ATOM 748 C CA . THR A 1 90 ? 8.758 11.538 8.572 1.00 59.00 90 THR A CA 1
ATOM 749 C C . THR A 1 90 ? 8.149 12.691 9.365 1.00 59.00 90 THR A C 1
ATOM 751 O O . THR A 1 90 ? 7.158 13.286 8.937 1.00 59.00 90 THR A O 1
ATOM 754 N N . VAL A 1 91 ? 8.731 12.991 10.526 1.00 62.59 91 VAL A N 1
ATOM 755 C CA . VAL A 1 91 ? 8.393 14.185 11.299 1.00 62.59 91 VAL A CA 1
ATOM 756 C C . VAL A 1 91 ? 9.010 15.372 10.573 1.00 62.59 91 VAL A C 1
ATOM 758 O O . VAL A 1 91 ? 10.216 15.596 10.641 1.00 62.59 91 VAL A O 1
ATOM 761 N N . TRP A 1 92 ? 8.184 16.103 9.834 1.00 51.41 92 TRP A N 1
ATOM 762 C CA . TRP A 1 92 ? 8.582 17.377 9.251 1.00 51.41 92 TRP A CA 1
ATOM 763 C C . TRP A 1 92 ? 8.537 18.424 10.364 1.00 51.41 92 TRP A C 1
AT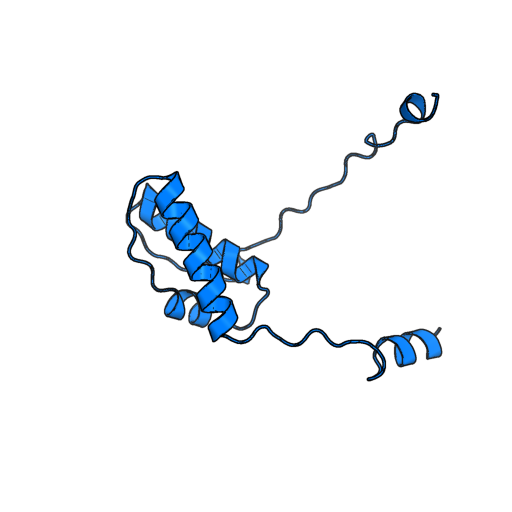OM 765 O O . TRP A 1 92 ? 7.462 18.735 10.873 1.00 51.41 92 TRP A O 1
ATOM 775 N N . GLN A 1 93 ? 9.699 18.925 10.786 1.00 64.50 93 GLN A N 1
ATOM 776 C CA . GLN A 1 93 ? 9.745 20.188 11.516 1.00 64.50 93 GLN A CA 1
ATOM 777 C C . GLN A 1 93 ? 9.462 21.294 10.501 1.00 64.50 93 GLN A C 1
ATOM 779 O O . GLN A 1 93 ? 10.187 21.417 9.516 1.00 64.50 93 GLN A O 1
ATOM 784 N N . GLU A 1 94 ? 8.380 22.044 10.708 1.00 56.09 94 GLU A N 1
ATOM 785 C CA . GLU A 1 94 ? 8.180 23.303 9.992 1.00 56.09 94 GLU A CA 1
ATOM 786 C C . GLU A 1 94 ? 9.377 24.212 10.304 1.00 56.09 94 GLU A C 1
ATOM 788 O O . GLU A 1 94 ? 9.753 24.364 11.467 1.00 56.09 94 GLU A O 1
ATOM 793 N N . GLU A 1 95 ? 10.018 24.759 9.270 1.00 62.44 95 GLU A N 1
ATOM 794 C CA . GLU A 1 95 ? 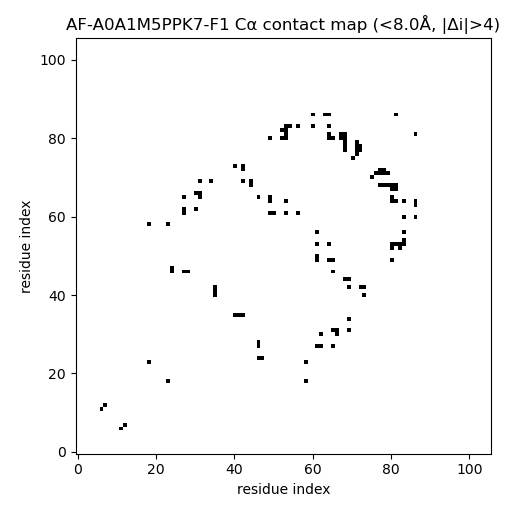11.073 25.753 9.459 1.00 62.44 95 GLU A CA 1
ATOM 795 C C . GLU A 1 95 ? 10.442 26.999 10.097 1.00 62.44 95 GLU A C 1
ATOM 797 O O . GLU A 1 95 ? 9.488 27.560 9.555 1.00 62.44 95 GLU A O 1
ATOM 802 N N . GLU A 1 96 ? 10.956 27.420 11.258 1.00 61.53 96 GLU A N 1
ATOM 803 C CA . GLU A 1 96 ? 10.417 28.552 12.036 1.00 61.53 96 GLU A CA 1
ATOM 804 C C . GLU A 1 96 ? 10.411 29.878 11.242 1.00 61.53 96 GLU A C 1
ATOM 806 O O . GLU A 1 96 ? 9.664 30.795 11.577 1.00 61.53 96 GLU A O 1
ATOM 811 N N . ASP A 1 97 ? 11.178 29.952 10.151 1.00 61.00 97 ASP A N 1
ATOM 812 C CA . ASP A 1 97 ? 11.388 31.153 9.340 1.00 61.00 97 ASP A CA 1
ATOM 813 C C . ASP A 1 97 ? 10.407 31.310 8.159 1.00 61.00 97 ASP A C 1
ATOM 815 O O . ASP A 1 97 ? 10.515 32.272 7.399 1.00 61.00 97 ASP A O 1
ATOM 819 N N . PHE A 1 98 ? 9.425 30.413 7.981 1.00 60.03 98 PHE A N 1
ATOM 820 C CA . PHE A 1 98 ? 8.488 30.492 6.843 1.00 60.03 98 PHE A CA 1
ATOM 821 C C . PHE A 1 98 ? 7.579 31.739 6.867 1.00 60.03 98 PHE A C 1
ATOM 823 O O . PHE A 1 98 ? 7.031 32.128 5.838 1.00 60.03 98 PHE A O 1
ATOM 830 N N . PHE A 1 99 ? 7.433 32.389 8.024 1.00 58.25 99 PHE A N 1
ATOM 831 C CA . PHE A 1 99 ? 6.726 33.663 8.171 1.00 58.25 99 PHE A CA 1
ATOM 832 C C . PHE A 1 99 ? 7.639 34.709 8.818 1.00 58.25 99 PHE A C 1
ATOM 834 O O . PHE A 1 99 ? 7.374 35.180 9.925 1.00 58.25 99 PHE A O 1
ATOM 841 N N . SER A 1 100 ? 8.737 35.065 8.151 1.00 61.91 100 SER A N 1
ATOM 842 C CA . SER A 1 100 ? 9.527 36.220 8.579 1.00 61.91 100 SER A CA 1
ATOM 843 C C . SER A 1 100 ? 8.685 37.503 8.459 1.00 61.91 100 SER A C 1
ATOM 845 O O . SER A 1 100 ? 7.925 37.676 7.504 1.00 61.91 100 SER A O 1
ATOM 847 N N . GLU A 1 101 ? 8.790 38.417 9.431 1.00 58.56 101 GLU A N 1
ATOM 848 C CA . GLU A 1 101 ? 8.020 39.677 9.442 1.00 58.56 101 GLU A CA 1
ATOM 849 C C . GLU A 1 101 ? 8.277 40.568 8.203 1.00 58.56 101 GLU A C 1
ATOM 851 O O . GLU A 1 101 ? 7.504 41.493 7.949 1.00 58.56 101 GLU A O 1
ATOM 856 N N . GLU A 1 102 ? 9.312 40.282 7.403 1.00 58.53 102 GLU A N 1
ATOM 857 C CA . GLU A 1 102 ? 9.592 40.977 6.139 1.00 58.53 102 GLU A CA 1
ATOM 858 C C . GLU A 1 102 ? 8.545 40.689 5.047 1.00 58.53 102 GLU A C 1
ATOM 860 O O . GLU A 1 102 ? 8.285 41.563 4.219 1.00 58.53 102 GLU A O 1
ATOM 865 N N . ASP A 1 103 ? 7.866 39.536 5.079 1.00 56.09 103 ASP A N 1
ATOM 866 C CA . ASP A 1 103 ? 6.864 39.154 4.067 1.00 56.09 103 ASP A CA 1
ATOM 867 C C . ASP A 1 103 ? 5.482 39.804 4.286 1.00 56.09 103 ASP A C 1
ATOM 869 O O . ASP A 1 103 ? 4.605 39.739 3.420 1.00 56.09 103 ASP A O 1
ATOM 873 N N . LEU A 1 104 ? 5.267 40.452 5.437 1.00 57.06 104 LEU A N 1
ATOM 874 C CA . LEU A 1 104 ? 4.000 41.101 5.807 1.00 57.06 104 LEU A CA 1
ATOM 875 C C . LEU A 1 104 ? 3.979 42.617 5.540 1.00 57.06 104 LEU A C 1
ATOM 877 O O . LEU A 1 104 ? 2.964 43.268 5.799 1.00 57.06 104 LEU A O 1
ATOM 881 N N . ALA A 1 105 ? 5.064 43.185 5.007 1.00 53.25 105 ALA A N 1
ATOM 882 C CA . ALA A 1 105 ? 5.162 44.598 4.648 1.00 53.25 105 ALA A CA 1
ATOM 883 C C . ALA A 1 105 ? 4.940 44.820 3.136 1.00 53.25 105 ALA A C 1
ATOM 885 O O . ALA A 1 105 ? 5.873 45.150 2.403 1.00 53.25 105 ALA A O 1
ATOM 886 N N . LEU A 1 106 ? 3.693 44.662 2.676 1.00 44.22 106 LEU A N 1
ATOM 887 C CA . LEU A 1 106 ? 3.214 45.150 1.370 1.00 44.22 106 LEU A CA 1
ATOM 888 C C . LEU A 1 106 ? 2.090 46.174 1.545 1.00 44.22 106 LEU A C 1
ATOM 890 O O . LEU A 1 106 ? 1.096 45.853 2.235 1.00 44.22 106 LEU A O 1
#

Nearest PDB structures (foldseek):
  6ldi-assembly1_F  TM=2.350E-01  e=5.340E+00  Escherichia coli K-12

Solvent-accessible surface area (backbone atoms only — not comparable to full-atom values): 6870 Å² total; per-residue (Å²): 111,69,67,57,56,56,55,65,73,32,90,86,41,91,74,84,70,83,78,54,66,70,60,49,52,54,51,48,48,52,52,52,54,50,51,29,63,75,70,74,46,92,78,94,77,62,68,64,60,48,51,61,70,41,48,98,68,55,73,65,56,55,51,49,43,51,51,53,30,49,50,34,39,69,77,67,74,40,86,64,76,59,54,61,82,76,65,68,78,83,83,77,77,78,67,86,67,82,73,49,78,75,82,73,75,123

Foldseek 3Di:
DVVVVCVCPDPVDDDDDDDDPVVLLVVLVVLQVVVCVVVVDRFDDDLVVLDVQQDDDDSVLSNVQSVVQVVCCVPPVDGDRDHSVVPDDDPDDDDPCPPDVVVVPD

Se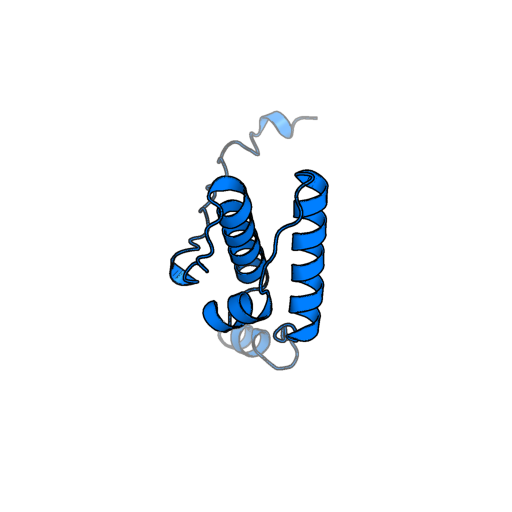condary structure (DSSP, 8-state):
-HHHHHHHTSTTS---PPPPHHHHHHHHHHHHHHHHHHHT------HHHHHHHH-S--HHHHHHHHHHHHHHHHHHS---PPPGGG------PPPGGGG-GGGG--

Sequence (106 aa):
MEYFFRWAVSEHNPTVKPVKKEKLLFLLKQVVDLYQAAYGKRLKVDLEDILERLGETTVRTYIRGTLEVLDQLYLYDAYEVPQAESLEETVWQEEEDFFSEEDLAL

Organism: NCBI:txid1123382

Radius of gyration: 19.96 Å; Cα contacts (8 Å, |Δi|>4): 67; chains: 1; bounding box: 38×55×49 Å

Mean predicted aligned error: 10.63 Å

pLDDT: mean 84.47, std 14.56, range [44.22, 98.38]